Protein AF-A0A4R8ZTA3-F1 (afdb_monomer)

Sequence (64 aa):
MATGVHHIGGTAADVDRIVGQASAHGWRALYADRYPYAGGRDHHAAYFENDEGFTVEVVAAAAL

Nearest PDB structures (foldseek):
  3ct8-assembly1_A-2  TM=8.336E-01  e=4.576E-05  Halalkalibacterium halodurans C-125
  4z04-assembly1_A-2  TM=5.989E-01  e=1.351E-02  Brucella abortus 2308
  3vb0-assembly4_D  TM=6.265E-01  e=5.995E-02  Rhizorhabdus wittichii RW1
  7w5e-assembly1_A  TM=6.476E-01  e=2.485E-01  Streptomyces chartreusis
  3sk1-assembly1_B  TM=5.342E-01  e=5.601E-01  Pantoea agglomerans

Secondary structure (DSSP, 8-state):
------EEEE-HHHHHHHHHHHGGGTEEEESGGGTT-TT-TT--EEEEEETT--EEEEEEPPP-

Mean predicted aligned error: 4.94 Å

pLDDT: mean 86.09, std 15.55, range [40.84, 97.19]

Radius of gyration: 11.3 Å; Cα contacts (8 Å, |Δi|>4): 110; chains: 1; bounding box: 27×25×2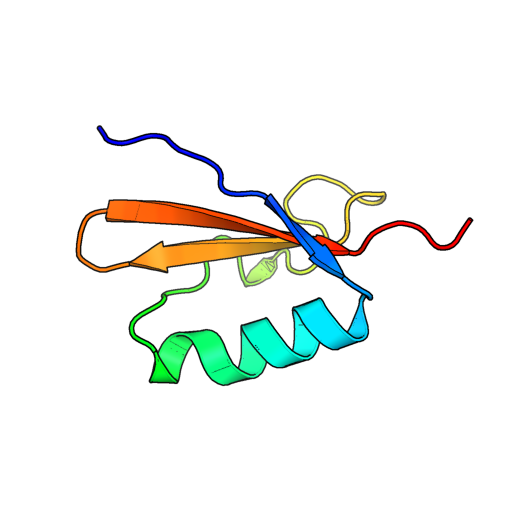9 Å

Structure (mmCIF, N/CA/C/O backbone):
data_AF-A0A4R8ZTA3-F1
#
_entry.id   AF-A0A4R8ZTA3-F1
#
loop_
_atom_site.group_PDB
_atom_site.id
_atom_site.type_symbol
_atom_site.label_atom_id
_atom_site.label_alt_id
_atom_site.label_comp_id
_atom_site.label_asym_id
_atom_site.label_entity_id
_atom_site.label_seq_id
_atom_site.pdbx_PDB_ins_code
_atom_site.Cartn_x
_atom_site.Cartn_y
_atom_site.Cartn_z
_atom_site.occupancy
_atom_site.B_iso_or_equiv
_atom_site.auth_seq_id
_atom_site.auth_comp_id
_atom_site.auth_asym_id
_atom_site.auth_atom_id
_atom_site.pdbx_PDB_model_num
ATOM 1 N N . MET A 1 1 ? -0.378 13.513 13.639 1.00 43.12 1 MET A N 1
ATOM 2 C CA . MET A 1 1 ? 0.388 13.662 12.384 1.00 43.12 1 MET A CA 1
ATOM 3 C C . MET A 1 1 ? 1.696 12.892 12.528 1.00 43.12 1 MET A C 1
ATOM 5 O O . MET A 1 1 ? 2.739 13.500 12.722 1.00 43.12 1 MET A O 1
ATOM 9 N N . ALA A 1 2 ? 1.647 11.560 12.541 1.00 40.84 2 ALA A N 1
ATOM 10 C CA . ALA A 1 2 ? 2.853 10.736 12.532 1.00 40.84 2 ALA A CA 1
ATOM 11 C C . ALA A 1 2 ? 3.066 10.258 11.093 1.00 40.84 2 ALA A C 1
ATOM 13 O O . ALA A 1 2 ? 2.574 9.214 10.688 1.00 40.84 2 ALA A O 1
ATOM 14 N N . THR A 1 3 ? 3.718 11.087 10.282 1.00 44.16 3 THR A N 1
ATOM 15 C CA . THR A 1 3 ? 4.159 10.697 8.940 1.00 44.16 3 THR A CA 1
ATOM 16 C C . THR A 1 3 ? 5.484 9.959 9.067 1.00 44.16 3 THR A C 1
ATOM 18 O O . THR A 1 3 ? 6.498 10.576 9.387 1.00 44.16 3 THR A O 1
ATOM 21 N N . GLY A 1 4 ? 5.478 8.655 8.810 1.00 51.75 4 GLY A N 1
ATOM 22 C CA . GLY A 1 4 ? 6.686 7.847 8.705 1.00 51.75 4 GLY A CA 1
ATOM 23 C C . GLY A 1 4 ? 6.465 6.742 7.688 1.00 51.75 4 GLY A C 1
ATOM 24 O O . GLY A 1 4 ? 5.952 5.691 8.040 1.00 51.75 4 GLY A O 1
ATOM 25 N N . VAL A 1 5 ? 6.838 6.981 6.429 1.00 54.88 5 VAL A N 1
ATOM 26 C CA . VAL A 1 5 ? 6.832 5.932 5.405 1.00 54.88 5 VAL A CA 1
ATOM 27 C C . VAL A 1 5 ? 7.928 4.929 5.762 1.00 54.88 5 VAL A C 1
ATOM 29 O O . VAL A 1 5 ? 9.114 5.232 5.658 1.00 54.88 5 VAL A O 1
ATOM 32 N N . HIS A 1 6 ? 7.537 3.744 6.222 1.00 59.12 6 HIS A N 1
ATOM 33 C CA . HIS A 1 6 ? 8.453 2.619 6.398 1.00 59.12 6 HIS A CA 1
ATOM 34 C C . HIS A 1 6 ? 8.498 1.804 5.104 1.00 59.12 6 HIS A C 1
ATOM 36 O O . HIS A 1 6 ? 7.521 1.156 4.753 1.00 59.12 6 HIS A O 1
ATOM 42 N N . HIS A 1 7 ? 9.629 1.846 4.399 1.00 63.34 7 HIS A N 1
ATOM 43 C CA . HIS A 1 7 ? 9.846 1.073 3.180 1.00 63.34 7 HIS A CA 1
ATOM 44 C C . HIS A 1 7 ? 10.260 -0.360 3.533 1.00 63.34 7 HIS A C 1
ATOM 46 O O . HIS A 1 7 ? 11.336 -0.579 4.092 1.00 63.34 7 HIS A O 1
ATOM 52 N N . ILE A 1 8 ? 9.423 -1.336 3.183 1.00 66.12 8 ILE A N 1
ATOM 53 C CA . ILE A 1 8 ? 9.777 -2.760 3.232 1.00 66.12 8 ILE A CA 1
ATOM 54 C C . ILE A 1 8 ? 9.967 -3.229 1.789 1.00 66.12 8 ILE A C 1
ATOM 56 O O . ILE A 1 8 ? 9.008 -3.260 1.020 1.00 66.12 8 ILE A O 1
ATOM 60 N N . GLY A 1 9 ? 11.213 -3.541 1.425 1.00 67.75 9 GLY A N 1
ATOM 61 C CA . GLY A 1 9 ? 11.569 -4.068 0.108 1.00 67.75 9 GLY A CA 1
ATOM 62 C C . GLY A 1 9 ? 11.280 -5.567 -0.015 1.00 67.75 9 GLY A C 1
ATOM 63 O O . GLY A 1 9 ? 11.365 -6.307 0.966 1.00 67.75 9 GLY A O 1
ATOM 64 N N . GLY A 1 10 ? 10.962 -6.020 -1.227 1.00 81.06 10 GLY A N 1
ATOM 65 C CA . GLY A 1 10 ? 10.710 -7.428 -1.556 1.00 81.06 10 GLY A CA 1
ATOM 66 C C . GLY A 1 10 ? 10.461 -7.628 -3.051 1.00 81.06 10 GLY A C 1
ATOM 67 O O . GLY A 1 10 ? 10.635 -6.702 -3.839 1.00 81.06 10 GLY A O 1
ATOM 68 N N . THR A 1 11 ? 10.057 -8.824 -3.467 1.00 91.00 11 THR A N 1
ATOM 69 C CA . THR A 1 11 ? 9.575 -9.065 -4.840 1.00 91.00 11 THR A CA 1
ATOM 70 C C . THR A 1 11 ? 8.130 -8.579 -5.013 1.00 91.00 11 THR A C 1
ATOM 72 O O . THR A 1 11 ? 7.434 -8.344 -4.027 1.00 91.00 11 THR A O 1
ATOM 75 N N . ALA A 1 12 ? 7.625 -8.478 -6.250 1.00 92.00 12 ALA A N 1
ATOM 76 C CA . ALA A 1 12 ? 6.200 -8.199 -6.487 1.00 92.00 12 ALA A CA 1
ATOM 77 C C . ALA A 1 12 ? 5.286 -9.213 -5.767 1.00 92.00 12 ALA A C 1
ATOM 79 O O . ALA A 1 12 ? 4.321 -8.819 -5.119 1.00 92.00 12 ALA A O 1
ATOM 80 N N . ALA A 1 13 ? 5.676 -10.493 -5.764 1.00 92.81 13 ALA A N 1
ATOM 81 C CA . ALA A 1 13 ? 4.960 -11.550 -5.054 1.00 92.81 13 ALA A CA 1
ATOM 82 C C . ALA A 1 13 ? 4.958 -11.361 -3.524 1.00 92.81 13 ALA A C 1
ATOM 84 O O . ALA A 1 13 ? 3.989 -11.726 -2.856 1.00 92.81 13 ALA A O 1
ATOM 85 N N . ASP A 1 14 ? 6.014 -10.778 -2.947 1.00 92.25 14 ASP A N 1
ATOM 86 C CA . ASP A 1 14 ? 6.017 -10.424 -1.524 1.00 92.25 14 ASP A CA 1
ATOM 87 C C . ASP A 1 14 ? 5.014 -9.313 -1.221 1.00 92.25 14 ASP A C 1
ATOM 89 O O . ASP A 1 14 ? 4.305 -9.395 -0.215 1.00 92.25 14 ASP A O 1
ATOM 93 N N . VAL A 1 15 ? 4.919 -8.309 -2.100 1.00 93.25 15 VAL A N 1
ATOM 94 C CA . VAL A 1 15 ? 3.921 -7.239 -1.977 1.00 93.25 15 VAL A CA 1
ATOM 95 C C . VAL A 1 15 ? 2.509 -7.823 -2.060 1.00 93.25 15 VAL A C 1
ATOM 97 O O . VAL A 1 15 ? 1.699 -7.541 -1.179 1.00 93.25 15 VAL A O 1
ATOM 100 N N . ASP A 1 16 ? 2.227 -8.684 -3.044 1.00 94.12 16 ASP A N 1
ATOM 101 C CA . ASP A 1 16 ? 0.922 -9.349 -3.200 1.00 94.12 16 ASP A CA 1
ATOM 102 C C . ASP A 1 16 ? 0.538 -10.149 -1.946 1.00 94.12 16 ASP A C 1
ATOM 104 O O . ASP A 1 16 ? -0.586 -10.063 -1.441 1.00 94.12 16 ASP A O 1
ATOM 108 N N . ARG A 1 17 ? 1.496 -10.905 -1.393 1.00 94.19 17 ARG A N 1
ATOM 109 C CA . ARG A 1 17 ? 1.291 -11.678 -0.163 1.00 94.19 17 ARG A CA 1
ATOM 110 C C . ARG A 1 17 ? 0.959 -10.769 1.018 1.00 94.19 17 ARG A C 1
ATOM 112 O O . ARG A 1 17 ? 0.060 -11.092 1.792 1.00 94.19 17 ARG A O 1
ATOM 119 N N . ILE A 1 1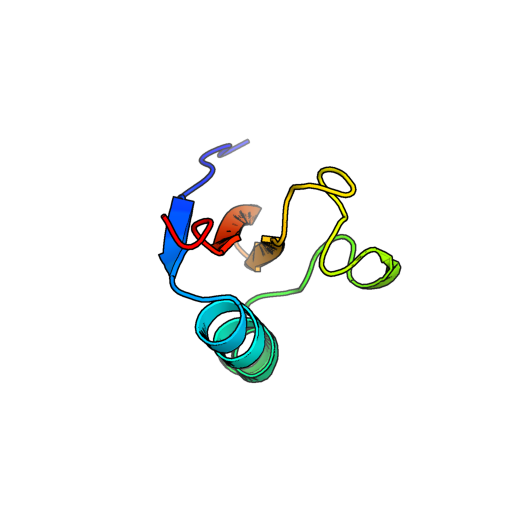8 ? 1.660 -9.645 1.161 1.00 93.62 18 ILE A N 1
ATOM 120 C CA . ILE A 1 18 ? 1.394 -8.673 2.227 1.00 93.62 18 ILE A CA 1
ATOM 121 C C . ILE A 1 18 ? -0.001 -8.061 2.060 1.00 93.62 18 ILE A C 1
ATOM 123 O O . ILE A 1 18 ? -0.746 -8.001 3.037 1.00 93.62 18 ILE A O 1
ATOM 127 N N . VAL A 1 19 ? -0.398 -7.688 0.838 1.00 95.12 19 VAL A N 1
ATOM 128 C CA . VAL A 1 19 ? -1.750 -7.176 0.542 1.00 95.12 19 VAL A CA 1
ATOM 129 C C . VAL A 1 19 ? -2.827 -8.169 0.975 1.00 95.12 19 VAL A C 1
ATOM 131 O O . VAL A 1 19 ? -3.778 -7.775 1.648 1.00 95.12 19 VAL A O 1
ATOM 134 N N . GLY A 1 20 ? -2.656 -9.457 0.663 1.00 96.00 20 GLY A N 1
ATOM 135 C CA . GLY A 1 20 ? -3.616 -10.500 1.035 1.00 96.00 20 GLY A CA 1
ATOM 136 C C . GLY A 1 20 ? -3.755 -10.733 2.546 1.00 96.00 20 GLY A C 1
ATOM 137 O O . GLY A 1 20 ? -4.784 -11.233 2.994 1.00 96.00 20 GLY A O 1
ATOM 138 N N . GLN A 1 21 ? -2.744 -10.371 3.341 1.00 96.12 21 GLN A N 1
ATOM 139 C CA . GLN A 1 21 ? -2.726 -10.588 4.793 1.00 96.12 21 GLN A CA 1
ATOM 140 C C . GLN A 1 21 ? -3.033 -9.316 5.597 1.00 96.12 21 GLN A C 1
ATOM 142 O O . GLN A 1 21 ? -3.472 -9.413 6.742 1.00 96.12 21 GLN A O 1
ATOM 147 N N . ALA A 1 22 ? -2.843 -8.130 5.013 1.00 94.25 22 ALA A N 1
ATOM 148 C CA . ALA A 1 22 ? -2.870 -6.841 5.705 1.00 94.25 22 ALA A CA 1
ATOM 149 C C . ALA A 1 22 ? -4.113 -6.631 6.587 1.00 94.25 22 ALA A C 1
ATOM 151 O O . ALA A 1 22 ? -3.987 -6.312 7.771 1.00 94.25 22 ALA A O 1
ATOM 152 N N . SER A 1 23 ? -5.313 -6.880 6.057 1.00 95.56 23 SER A N 1
ATOM 153 C CA . SER A 1 23 ? -6.556 -6.654 6.808 1.00 95.56 23 SER A CA 1
ATOM 154 C C . SER A 1 23 ? -6.726 -7.586 8.008 1.00 95.56 23 SER A C 1
ATOM 156 O O . SER A 1 23 ? -7.279 -7.167 9.020 1.00 95.56 23 SER A O 1
ATOM 158 N N . ALA A 1 24 ? -6.188 -8.809 7.956 1.00 97.19 24 ALA A N 1
ATOM 159 C CA . ALA A 1 24 ? -6.170 -9.709 9.112 1.00 97.19 24 ALA A CA 1
ATOM 160 C C . ALA A 1 24 ? -5.232 -9.219 10.234 1.00 97.19 24 ALA A C 1
ATOM 162 O O . ALA A 1 24 ? -5.346 -9.666 11.373 1.00 97.19 24 ALA A O 1
ATOM 163 N N . HIS A 1 25 ? -4.328 -8.287 9.921 1.00 95.75 25 HIS A N 1
ATOM 164 C CA . HIS A 1 25 ? -3.361 -7.700 10.846 1.00 95.75 25 HIS A CA 1
ATOM 165 C C . HIS A 1 25 ? -3.695 -6.252 11.242 1.00 95.75 25 HIS A C 1
ATOM 167 O O . HIS A 1 25 ? -2.821 -5.547 11.739 1.00 95.75 25 HIS A O 1
ATOM 173 N N . GLY A 1 26 ? -4.935 -5.797 11.029 1.00 95.94 26 GLY A N 1
ATOM 174 C CA . GLY A 1 26 ? -5.364 -4.448 11.422 1.00 95.94 26 GLY A CA 1
ATOM 175 C C . GLY A 1 26 ? -4.867 -3.334 10.498 1.00 95.94 26 GLY A C 1
ATOM 176 O O . GLY A 1 26 ? -4.865 -2.169 10.886 1.00 95.94 26 GLY A O 1
ATOM 177 N N . TRP A 1 27 ? -4.445 -3.678 9.278 1.00 96.31 27 TRP A N 1
ATOM 178 C CA . TRP A 1 27 ? -4.045 -2.708 8.263 1.00 96.31 27 TRP A CA 1
ATOM 179 C C . TRP A 1 27 ? -5.131 -2.545 7.201 1.00 96.31 27 TRP A C 1
ATOM 181 O O . TRP A 1 27 ? -5.615 -3.511 6.602 1.00 96.31 27 TRP A O 1
ATOM 191 N N . ARG A 1 28 ? -5.483 -1.295 6.917 1.00 96.62 28 ARG A N 1
ATOM 192 C CA . ARG A 1 28 ? -6.404 -0.913 5.852 1.00 96.62 28 ARG A CA 1
ATOM 193 C C . ARG A 1 28 ? -5.619 -0.460 4.630 1.00 96.62 28 ARG A C 1
ATOM 195 O O . ARG A 1 28 ? -4.800 0.449 4.724 1.00 96.62 28 ARG A O 1
ATOM 202 N N . ALA A 1 29 ? -5.900 -1.057 3.475 1.00 95.56 29 ALA A N 1
ATOM 203 C CA . ALA A 1 29 ? -5.305 -0.623 2.216 1.00 95.56 29 ALA A CA 1
ATOM 204 C C . ALA A 1 29 ? -5.749 0.804 1.852 1.00 95.56 29 ALA A C 1
ATOM 206 O O . ALA A 1 29 ? -6.924 1.166 1.968 1.00 95.56 29 ALA A O 1
ATOM 207 N N . LEU A 1 30 ? -4.795 1.601 1.382 1.00 95.19 30 LEU A N 1
ATOM 208 C CA . LEU A 1 30 ? -4.998 2.923 0.807 1.00 95.19 30 LEU A CA 1
ATOM 209 C C . LEU A 1 30 ? -4.836 2.839 -0.706 1.00 95.19 30 LEU A C 1
ATOM 211 O O . LEU A 1 30 ? -3.952 2.144 -1.202 1.00 95.19 30 LEU A O 1
ATOM 215 N N . TYR A 1 31 ? -5.674 3.577 -1.437 1.00 95.50 31 TYR A N 1
ATOM 216 C CA . TYR A 1 31 ? -5.620 3.637 -2.904 1.00 95.50 31 TYR A CA 1
ATOM 217 C C . TYR A 1 31 ? -5.714 2.254 -3.576 1.00 95.50 31 TYR A C 1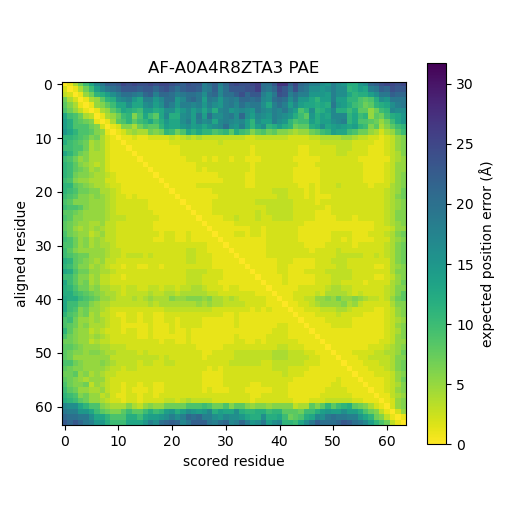
ATOM 219 O O . TYR A 1 31 ? -5.055 2.004 -4.585 1.00 95.50 31 TYR A O 1
ATOM 227 N N . ALA A 1 32 ? -6.506 1.342 -3.000 1.00 94.44 32 ALA A N 1
ATOM 228 C CA . ALA A 1 32 ? -6.637 -0.037 -3.475 1.00 94.44 32 ALA A CA 1
ATOM 229 C C . ALA A 1 32 ? -7.124 -0.132 -4.934 1.00 94.44 32 ALA A C 1
ATOM 231 O O . ALA A 1 32 ? -6.776 -1.068 -5.643 1.00 94.44 32 ALA A O 1
ATOM 232 N N . ASP A 1 33 ? -7.872 0.867 -5.402 1.00 96.62 33 ASP A N 1
ATOM 233 C CA . ASP A 1 33 ? -8.324 1.030 -6.787 1.00 96.62 33 ASP A CA 1
ATOM 234 C C . ASP A 1 33 ? -7.184 1.300 -7.782 1.00 96.62 33 ASP A C 1
ATOM 236 O O . ASP A 1 33 ? -7.337 1.076 -8.982 1.00 96.62 33 ASP A O 1
ATOM 240 N N . ARG A 1 34 ? -6.035 1.771 -7.288 1.00 96.06 34 ARG A N 1
ATOM 241 C CA . ARG A 1 34 ? -4.838 2.085 -8.079 1.00 96.06 34 ARG A CA 1
ATOM 242 C C . ARG A 1 34 ? -3.685 1.117 -7.823 1.00 96.06 34 ARG A C 1
ATOM 244 O O . ARG A 1 34 ? -2.594 1.336 -8.344 1.00 96.06 34 ARG A O 1
ATOM 251 N N . TYR A 1 35 ? -3.893 0.070 -7.028 1.00 93.94 35 TYR A N 1
ATOM 252 C CA . TYR A 1 35 ? -2.888 -0.968 -6.805 1.00 93.94 35 TYR A CA 1
ATOM 253 C C . TYR A 1 35 ? -2.534 -1.691 -8.127 1.00 93.94 35 TYR A C 1
ATOM 255 O O . TYR A 1 35 ? -3.444 -1.977 -8.906 1.00 93.94 35 TYR A O 1
ATOM 263 N N . PRO A 1 36 ? -1.251 -2.006 -8.407 1.00 95.38 36 PRO A N 1
ATOM 264 C CA . PRO A 1 36 ? -0.051 -1.731 -7.608 1.00 95.38 36 PRO A CA 1
ATOM 265 C C . PRO A 1 36 ? 0.667 -0.417 -7.958 1.00 95.38 36 PRO A C 1
ATOM 267 O O . PRO A 1 36 ? 1.782 -0.203 -7.508 1.00 95.38 36 PRO A O 1
ATOM 270 N N . TYR A 1 37 ? 0.066 0.477 -8.745 1.00 95.62 37 TYR A N 1
ATOM 271 C CA . TYR A 1 37 ? 0.738 1.645 -9.336 1.00 95.62 37 TYR A CA 1
ATOM 272 C C . TYR A 1 37 ? 0.226 2.990 -8.809 1.00 95.62 37 TYR A C 1
ATOM 274 O O . TYR A 1 37 ? 0.244 4.000 -9.519 1.00 95.62 37 TYR A O 1
ATOM 282 N N . ALA A 1 38 ? -0.226 3.044 -7.553 1.00 94.94 38 ALA A N 1
ATOM 283 C CA . ALA A 1 38 ? -0.762 4.274 -6.968 1.00 94.94 38 ALA A CA 1
ATOM 284 C C . ALA A 1 38 ? 0.292 5.400 -6.857 1.00 94.94 38 ALA A C 1
ATOM 286 O O . ALA A 1 38 ? -0.084 6.576 -6.873 1.00 94.94 38 ALA A O 1
ATOM 287 N N . GLY A 1 39 ? 1.584 5.043 -6.805 1.00 90.25 39 GLY A N 1
ATOM 288 C CA . GLY A 1 39 ? 2.732 5.960 -6.866 1.00 90.25 39 GLY A CA 1
ATOM 289 C C . GLY A 1 39 ? 3.282 6.222 -8.279 1.00 90.25 39 GLY A C 1
ATOM 290 O O . GLY A 1 39 ? 4.221 6.999 -8.428 1.00 90.25 39 GLY A O 1
ATOM 291 N N . GLY A 1 40 ? 2.706 5.608 -9.321 1.00 92.25 40 GLY A N 1
ATOM 292 C CA . GLY A 1 40 ? 3.142 5.727 -10.717 1.00 92.25 40 GLY A CA 1
ATOM 293 C C . GLY A 1 40 ? 3.377 4.372 -11.394 1.00 92.25 40 GLY A C 1
ATOM 294 O O . GLY A 1 40 ? 3.570 3.356 -10.735 1.00 92.25 40 GLY A O 1
ATOM 295 N N . ARG A 1 41 ? 3.378 4.355 -12.735 1.00 90.50 41 ARG A N 1
ATOM 296 C CA . ARG A 1 41 ? 3.458 3.124 -13.556 1.00 90.50 41 ARG A CA 1
ATOM 297 C C . ARG A 1 41 ? 4.720 2.277 -13.328 1.00 90.50 41 ARG A C 1
ATOM 299 O O . ARG A 1 41 ? 4.693 1.078 -13.563 1.00 90.50 41 ARG A O 1
ATOM 306 N N . ASP A 1 42 ? 5.808 2.917 -12.906 1.00 88.44 42 ASP A N 1
ATOM 307 C CA . ASP A 1 42 ? 7.118 2.289 -12.698 1.00 88.44 42 ASP A CA 1
ATOM 308 C C . ASP A 1 42 ? 7.350 1.961 -11.207 1.00 88.44 42 ASP A C 1
ATOM 310 O O . ASP A 1 42 ? 8.455 1.611 -10.803 1.00 88.44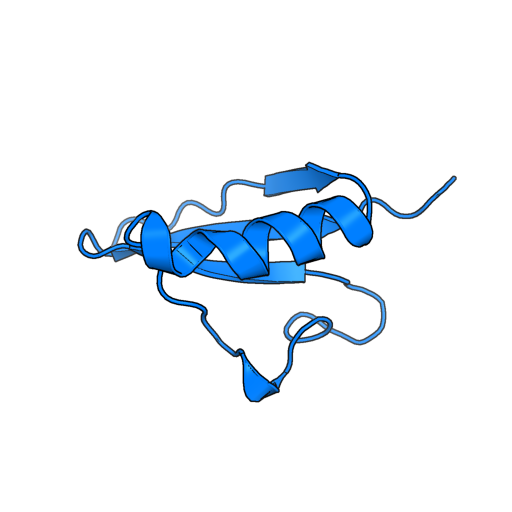 42 ASP A O 1
ATOM 314 N N . HIS A 1 43 ? 6.307 2.085 -10.377 1.00 90.19 43 HIS A N 1
ATOM 315 C CA . HIS A 1 43 ? 6.380 1.980 -8.922 1.00 90.19 43 HIS A CA 1
ATOM 316 C C . HIS A 1 43 ? 5.364 0.968 -8.394 1.00 90.19 43 HIS A C 1
ATOM 318 O O . HIS A 1 43 ? 4.220 1.316 -8.106 1.00 90.19 43 HIS A O 1
ATOM 324 N N . HIS A 1 44 ? 5.774 -0.299 -8.306 1.00 93.19 44 HIS A N 1
ATOM 325 C CA . HIS A 1 44 ? 4.924 -1.386 -7.822 1.00 93.19 44 HIS A CA 1
ATOM 326 C C . HIS A 1 44 ? 4.883 -1.397 -6.288 1.00 93.19 44 HIS A C 1
ATOM 328 O O . HIS A 1 44 ? 5.784 -1.935 -5.639 1.00 93.19 44 HIS A O 1
ATOM 334 N N . ALA A 1 45 ? 3.835 -0.817 -5.705 1.00 93.75 45 ALA A N 1
ATOM 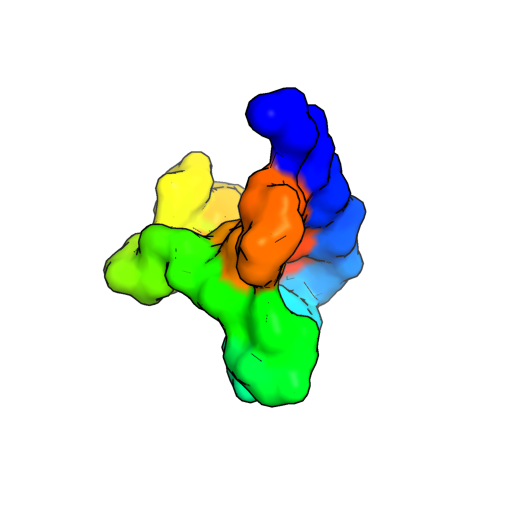335 C CA . ALA A 1 45 ? 3.704 -0.640 -4.267 1.00 93.75 45 ALA A CA 1
ATOM 336 C C . ALA A 1 45 ? 2.272 -0.808 -3.738 1.00 93.75 45 ALA A C 1
ATOM 338 O O . ALA A 1 45 ? 1.281 -0.544 -4.422 1.00 93.75 45 ALA A O 1
ATOM 339 N N . ALA A 1 46 ? 2.182 -1.201 -2.469 1.00 94.75 46 ALA A N 1
ATOM 340 C CA . ALA A 1 46 ? 0.969 -1.142 -1.665 1.00 94.75 46 ALA A CA 1
ATOM 341 C C . ALA A 1 46 ? 1.112 -0.083 -0.569 1.00 94.75 46 ALA A C 1
ATOM 343 O O . ALA A 1 46 ? 2.175 0.057 0.035 1.00 94.75 46 ALA A O 1
ATOM 344 N N . TYR A 1 47 ? 0.021 0.619 -0.280 1.00 94.44 47 TYR A N 1
ATOM 345 C CA . TYR A 1 47 ? -0.053 1.616 0.782 1.00 94.44 47 TYR A CA 1
ATOM 346 C C . TYR A 1 47 ? -1.069 1.149 1.816 1.00 94.44 47 TYR A C 1
ATOM 348 O O . TYR A 1 47 ? -2.154 0.700 1.443 1.00 94.44 47 TYR A O 1
ATOM 356 N N . PHE A 1 48 ? -0.754 1.275 3.101 1.00 94.62 48 PHE A N 1
ATOM 357 C CA . PHE A 1 48 ? -1.680 0.914 4.175 1.00 94.62 48 PHE A CA 1
ATOM 358 C C . PHE A 1 48 ? -1.684 1.962 5.283 1.00 94.62 48 PHE A C 1
ATOM 360 O O . PHE A 1 48 ? -0.700 2.682 5.455 1.00 94.62 48 PHE A O 1
ATOM 367 N N . GLU A 1 49 ? -2.765 2.005 6.058 1.00 95.19 49 GLU A N 1
ATOM 368 C CA . GLU A 1 49 ? -2.784 2.640 7.376 1.00 95.19 49 GLU A CA 1
ATOM 369 C C . GLU A 1 49 ? -3.298 1.686 8.458 1.00 95.19 49 GLU A C 1
ATOM 371 O O . GLU A 1 49 ? -4.040 0.752 8.150 1.00 95.19 49 GLU A O 1
ATOM 376 N N . ASN A 1 50 ? -2.929 1.932 9.713 1.00 94.31 50 ASN A N 1
ATOM 377 C CA . ASN A 1 50 ? -3.519 1.271 10.879 1.00 94.31 50 ASN A CA 1
ATOM 378 C C . ASN A 1 50 ? -4.430 2.229 11.676 1.00 94.31 50 ASN A C 1
ATOM 380 O O . ASN A 1 50 ? -4.479 3.428 11.400 1.00 94.31 50 ASN A O 1
ATOM 384 N N . ASP A 1 51 ? -5.111 1.711 12.702 1.00 94.62 51 ASP A N 1
ATOM 385 C CA . ASP A 1 51 ? -6.068 2.473 13.530 1.00 94.62 51 ASP A CA 1
ATOM 386 C C . ASP A 1 51 ? -5.430 3.599 14.369 1.00 94.62 51 ASP A C 1
ATOM 388 O O . ASP A 1 51 ? -6.121 4.488 14.868 1.00 94.62 51 ASP A O 1
ATOM 392 N N . GLU A 1 52 ? -4.104 3.594 14.510 1.00 92.19 52 GLU A N 1
ATOM 393 C CA . GLU A 1 52 ? -3.331 4.653 15.170 1.00 92.19 52 GLU A CA 1
ATOM 394 C C . GLU A 1 52 ? -2.931 5.783 14.196 1.00 92.19 52 GLU A C 1
ATOM 396 O O . GLU A 1 52 ? -2.334 6.785 14.598 1.00 92.19 52 GLU A O 1
ATOM 401 N N . GLY A 1 53 ? -3.272 5.648 12.910 1.00 89.31 53 GLY A N 1
ATOM 402 C CA . GLY A 1 53 ? -2.979 6.619 11.859 1.00 89.31 53 GLY A CA 1
ATOM 403 C C . GLY A 1 53 ? -1.553 6.544 11.309 1.00 89.31 53 GLY A C 1
ATOM 404 O O . GLY A 1 53 ? -1.117 7.483 10.638 1.00 89.31 53 GLY A O 1
ATOM 405 N N . PHE A 1 54 ? -0.816 5.460 11.578 1.00 89.06 54 PHE A N 1
ATOM 406 C CA . PHE A 1 54 ? 0.465 5.204 10.922 1.00 89.06 54 PHE A CA 1
ATOM 407 C C . PHE A 1 54 ? 0.236 4.733 9.499 1.00 89.06 54 PHE A C 1
ATOM 409 O O . PHE A 1 54 ? -0.613 3.879 9.259 1.00 89.06 54 PHE A O 1
ATOM 416 N N . THR A 1 55 ? 1.045 5.241 8.574 1.00 91.00 55 THR A N 1
ATOM 417 C CA . THR A 1 55 ? 1.024 4.826 7.175 1.00 91.00 55 THR A CA 1
ATOM 418 C C . THR A 1 55 ? 2.304 4.095 6.801 1.00 91.00 55 THR A C 1
ATOM 420 O O . THR A 1 55 ? 3.388 4.426 7.273 1.00 91.00 55 THR A O 1
ATOM 423 N N . VAL A 1 56 ? 2.185 3.091 5.939 1.00 91.62 56 VAL A N 1
ATOM 424 C CA . VAL A 1 56 ? 3.321 2.307 5.444 1.00 91.62 56 VAL A CA 1
ATOM 425 C C . VAL A 1 56 ? 3.217 2.131 3.935 1.00 91.62 56 VAL A C 1
ATOM 427 O O . VAL A 1 56 ? 2.118 2.046 3.382 1.00 91.62 56 VAL A O 1
ATOM 430 N N . GLU A 1 57 ? 4.373 2.082 3.281 1.00 92.31 57 GLU A N 1
ATOM 431 C CA . GLU A 1 57 ? 4.510 1.802 1.857 1.00 92.31 57 GLU A CA 1
ATOM 432 C C . GLU A 1 57 ? 5.376 0.555 1.677 1.00 92.31 57 GLU A C 1
ATOM 434 O O . GLU A 1 57 ? 6.523 0.495 2.119 1.00 92.31 57 GLU A 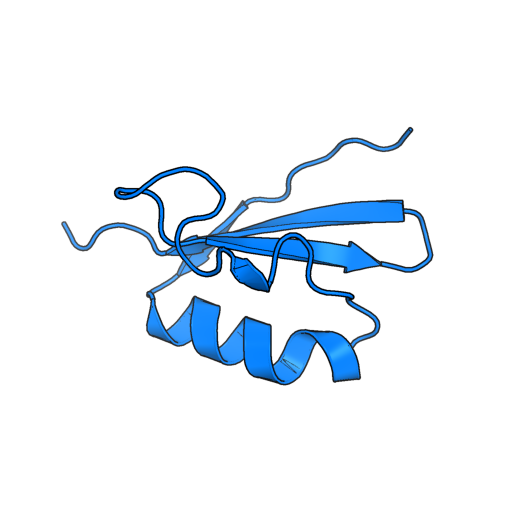O 1
ATOM 439 N N . VAL A 1 58 ? 4.830 -0.447 1.003 1.00 91.88 58 VAL A N 1
ATOM 440 C CA . VAL A 1 58 ? 5.524 -1.701 0.715 1.00 91.88 58 VAL A CA 1
ATOM 441 C C . VAL A 1 58 ? 5.814 -1.729 -0.773 1.00 91.88 58 VAL A C 1
ATOM 443 O O . VAL A 1 58 ? 4.877 -1.723 -1.568 1.00 91.88 58 VAL A O 1
ATOM 446 N N . VAL A 1 59 ? 7.091 -1.743 -1.152 1.00 91.75 59 VAL A N 1
ATOM 447 C CA . VAL A 1 59 ? 7.523 -1.554 -2.544 1.00 91.75 59 VAL A CA 1
ATOM 448 C C . VAL A 1 59 ? 8.255 -2.797 -3.027 1.00 91.75 59 VAL A C 1
ATOM 450 O O . VAL A 1 59 ? 9.144 -3.315 -2.348 1.00 91.75 59 VAL A O 1
ATOM 453 N N . ALA A 1 60 ? 7.916 -3.258 -4.227 1.00 91.38 60 ALA A N 1
ATOM 454 C CA . ALA A 1 60 ? 8.707 -4.276 -4.893 1.00 91.38 60 ALA A CA 1
ATOM 455 C C . ALA A 1 60 ? 10.017 -3.652 -5.393 1.00 91.38 60 ALA A C 1
ATOM 457 O O . ALA A 1 60 ? 10.004 -2.660 -6.123 1.00 91.38 60 ALA A O 1
ATOM 458 N N . ALA A 1 61 ? 11.154 -4.238 -5.029 1.00 82.75 61 ALA A N 1
ATOM 459 C CA . ALA A 1 61 ? 12.423 -3.889 -5.640 1.00 82.75 61 ALA A CA 1
ATOM 460 C C . ALA A 1 61 ? 12.396 -4.314 -7.115 1.00 82.75 61 ALA A C 1
ATOM 462 O O . ALA A 1 61 ? 11.961 -5.422 -7.445 1.00 82.75 61 ALA A O 1
ATOM 463 N N . ALA A 1 62 ? 12.876 -3.443 -8.004 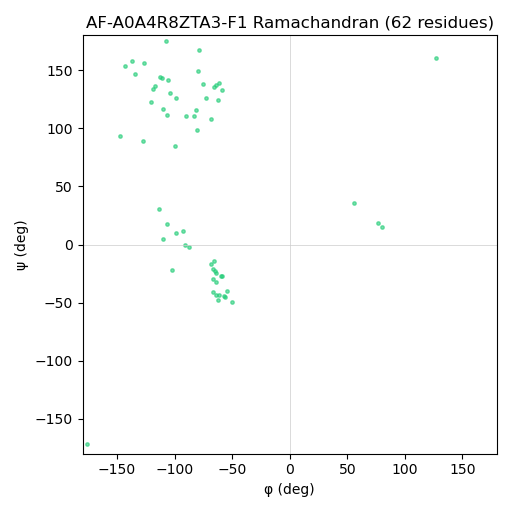1.00 65.75 62 ALA A N 1
ATOM 464 C CA . ALA A 1 62 ? 13.144 -3.845 -9.376 1.00 65.75 62 ALA A CA 1
ATOM 465 C C 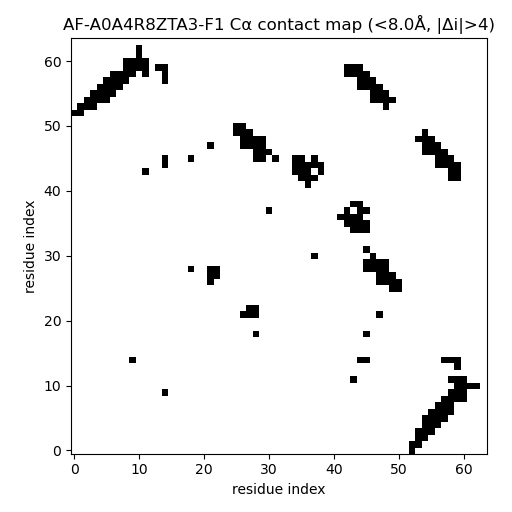. ALA A 1 62 ? 14.173 -4.987 -9.362 1.00 65.75 62 ALA A C 1
ATOM 467 O O . ALA A 1 62 ? 15.183 -4.903 -8.657 1.00 65.75 62 ALA A O 1
ATOM 468 N N . ALA A 1 63 ? 13.914 -6.056 -10.118 1.00 54.50 63 ALA A N 1
ATOM 469 C CA . ALA A 1 63 ? 14.943 -7.054 -10.379 1.00 54.50 63 ALA A CA 1
ATOM 470 C C . ALA A 1 63 ? 16.088 -6.360 -11.137 1.00 54.50 63 ALA A C 1
ATOM 472 O O . ALA A 1 63 ? 15.832 -5.705 -12.149 1.00 54.50 63 ALA A O 1
ATOM 473 N N . LEU A 1 64 ? 17.307 -6.443 -10.595 1.00 52.25 64 LEU A N 1
ATOM 474 C CA . LEU A 1 64 ? 18.529 -5.952 -11.242 1.00 52.25 64 LEU A CA 1
ATOM 475 C C . LEU A 1 64 ? 18.873 -6.781 -12.483 1.00 52.25 64 LEU A C 1
ATOM 477 O O . LEU A 1 64 ? 18.666 -8.016 -12.435 1.00 52.25 64 LEU A O 1
#

Organism: NCBI:txid1259150

InterPro domains:
  IPR029068 Glyoxalase/Bleomycin resistance protein/Dihydroxybiphenyl dioxygenase [G3DSA:3.10.180.10] (1-61)
  IPR029068 Glyoxalase/Bleomycin resistance protein/Dihydroxybiphenyl dioxygenase [SSF54593] (3-61)
  IPR037523 Vicinal oxygen chelate (VOC), core domain [PS51819] (1-61)

Foldseek 3Di:
DDEDADEDEDALVVQVVCVVCQVVVQKDWDPPVCALAPVHPVWGWTWIAHPVGYIYIYTYDDDD

Solvent-accessible surface area (backbone atoms only — not comparable to full-atom values): 3760 Å² total; per-residue (Å²): 138,61,88,55,80,51,78,49,75,40,46,62,68,52,43,53,53,4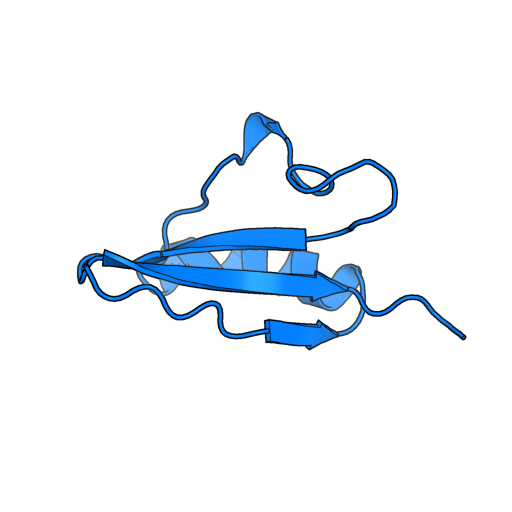7,63,77,44,32,60,87,71,60,28,44,74,45,62,65,93,39,59,47,36,67,85,35,95,92,35,52,34,48,38,32,33,35,95,86,60,46,40,39,37,34,35,34,53,79,86,129